Protein AF-A0A939UE77-F1 (afdb_monomer_lite)

Radius of gyration: 16.37 Å; chains: 1; bounding box: 29×23×57 Å

Secondary structure (DSSP, 8-state):
------GGGS----HHHHHHHHHHHHHHHHHHHHHHHHT--HHHHHHHH---HHHHHHHHHT-S--HHHHHHHHHHTT--GGGGTSPP-

Structure (mmCIF, N/CA/C/O backbone):
data_AF-A0A939UE77-F1
#
_entry.id   AF-A0A939UE77-F1
#
loop_
_atom_site.group_PDB
_atom_site.id
_atom_site.type_symbol
_atom_site.label_atom_id
_atom_site.label_alt_id
_atom_site.label_comp_id
_atom_site.label_asym_id
_atom_site.label_entity_id
_atom_site.label_seq_id
_atom_site.pdbx_PDB_ins_code
_atom_site.Cartn_x
_atom_site.Cartn_y
_atom_site.Cartn_z
_atom_site.occupancy
_atom_site.B_iso_or_equiv
_atom_site.auth_seq_id
_atom_site.auth_comp_id
_atom_site.auth_asym_id
_atom_site.auth_atom_id
_atom_site.pdbx_PDB_model_num
ATOM 1 N N . MET A 1 1 ? -1.150 9.548 -44.502 1.00 36.88 1 MET A N 1
ATOM 2 C CA . MET A 1 1 ? -0.766 10.128 -43.199 1.00 36.88 1 MET A CA 1
ATOM 3 C C . MET A 1 1 ? 0.330 9.254 -42.631 1.00 36.88 1 MET A C 1
ATOM 5 O O . MET A 1 1 ? 0.104 8.068 -42.437 1.00 36.88 1 MET A O 1
ATOM 9 N N . ASN A 1 2 ? 1.535 9.805 -42.518 1.00 36.72 2 ASN A N 1
ATOM 10 C CA . ASN A 1 2 ? 2.708 9.090 -42.037 1.00 36.72 2 ASN A CA 1
ATOM 11 C C . ASN A 1 2 ? 2.664 9.164 -40.505 1.00 36.72 2 ASN A C 1
ATOM 13 O O . ASN A 1 2 ? 2.875 10.239 -39.948 1.00 36.72 2 ASN A O 1
ATOM 17 N N . TYR A 1 3 ? 2.307 8.071 -39.830 1.00 45.16 3 TYR A N 1
ATOM 18 C CA . TYR A 1 3 ? 2.445 7.976 -38.376 1.00 45.16 3 TYR A CA 1
ATOM 19 C C . TYR A 1 3 ? 3.928 7.768 -38.069 1.00 45.16 3 TYR A C 1
ATOM 21 O O . TYR A 1 3 ? 4.373 6.656 -37.798 1.00 45.16 3 TYR A O 1
ATOM 29 N N . GLY A 1 4 ? 4.704 8.846 -38.188 1.00 40.53 4 GLY A N 1
ATOM 30 C CA . GLY A 1 4 ? 6.051 8.906 -37.647 1.00 40.53 4 GLY A CA 1
ATOM 31 C C . GLY A 1 4 ? 5.939 8.830 -36.134 1.00 40.53 4 GLY A C 1
ATOM 32 O O . GLY A 1 4 ? 5.769 9.849 -35.472 1.00 40.53 4 GLY A O 1
ATOM 33 N N . PHE A 1 5 ? 5.968 7.616 -35.588 1.00 45.62 5 PHE A N 1
ATOM 34 C CA . PHE A 1 5 ? 6.370 7.441 -34.204 1.00 45.62 5 PHE A CA 1
ATOM 35 C C . PHE A 1 5 ? 7.811 7.934 -34.130 1.00 45.62 5 PHE A C 1
ATOM 37 O O . PHE A 1 5 ? 8.718 7.291 -34.655 1.00 45.62 5 PHE A O 1
ATOM 44 N N . ASP A 1 6 ? 7.982 9.116 -33.550 1.00 44.03 6 ASP A N 1
ATOM 45 C CA . ASP A 1 6 ? 9.266 9.761 -33.308 1.00 44.03 6 ASP A CA 1
ATOM 46 C C . ASP A 1 6 ? 10.017 8.960 -32.226 1.00 44.03 6 ASP A C 1
ATOM 48 O O . ASP A 1 6 ? 10.021 9.285 -31.037 1.00 44.03 6 ASP A O 1
ATOM 52 N N . MET A 1 7 ? 10.560 7.810 -32.643 1.00 47.97 7 MET A N 1
ATOM 53 C CA . MET A 1 7 ? 11.359 6.888 -31.827 1.00 47.97 7 MET A CA 1
ATOM 54 C C . MET A 1 7 ? 12.610 7.575 -31.264 1.00 47.97 7 MET A C 1
ATOM 56 O O . MET A 1 7 ? 13.137 7.129 -30.246 1.00 47.97 7 MET A O 1
ATOM 60 N N . ASP A 1 8 ? 13.044 8.684 -31.868 1.00 48.38 8 ASP A N 1
ATOM 61 C CA . ASP A 1 8 ? 14.208 9.458 -31.437 1.00 48.38 8 ASP A CA 1
ATOM 62 C C . ASP A 1 8 ? 13.947 10.252 -30.143 1.00 48.38 8 ASP A C 1
ATOM 64 O O . ASP A 1 8 ? 14.889 10.621 -29.437 1.00 48.38 8 ASP A O 1
ATOM 68 N N . ASN A 1 9 ? 12.676 10.446 -29.763 1.00 45.78 9 ASN A N 1
ATOM 69 C CA . ASN A 1 9 ? 12.280 11.068 -28.495 1.00 45.78 9 ASN A CA 1
ATOM 70 C C . ASN A 1 9 ? 11.974 10.066 -27.369 1.00 45.78 9 ASN A C 1
ATOM 72 O O . ASN A 1 9 ? 11.771 10.475 -26.221 1.00 45.78 9 ASN A O 1
ATOM 76 N N . VAL A 1 10 ? 12.005 8.755 -27.642 1.00 54.41 10 VAL A N 1
ATOM 77 C CA . VAL A 1 10 ? 12.016 7.718 -26.597 1.00 54.41 10 VAL A CA 1
ATOM 78 C C . VAL A 1 10 ? 13.438 7.652 -26.039 1.00 54.41 10 VAL A C 1
ATOM 80 O O . VAL A 1 10 ? 14.199 6.719 -26.286 1.00 54.41 10 VAL A O 1
ATOM 83 N N . LYS A 1 11 ? 13.840 8.707 -25.321 1.00 53.34 11 LYS A N 1
ATOM 84 C CA . LYS A 1 11 ? 15.133 8.799 -24.638 1.00 53.34 11 LYS A CA 1
ATOM 85 C C . LYS A 1 11 ? 15.338 7.561 -23.768 1.00 53.34 11 LYS A C 1
ATOM 87 O O . LYS A 1 11 ? 14.783 7.499 -22.685 1.00 53.34 11 LYS A O 1
ATOM 92 N N . ARG A 1 12 ? 16.143 6.609 -24.251 1.00 50.97 12 ARG A N 1
ATOM 93 C CA . ARG A 1 12 ? 16.880 5.581 -23.490 1.00 50.97 12 ARG A CA 1
ATOM 94 C C . ARG A 1 12 ? 16.162 4.999 -22.261 1.00 50.97 12 ARG A C 1
ATOM 96 O O . ARG A 1 12 ? 16.823 4.754 -21.261 1.00 50.97 12 ARG A O 1
ATOM 103 N N . ASN A 1 13 ? 14.859 4.738 -22.337 1.00 53.62 13 ASN A N 1
ATOM 104 C CA . ASN A 1 13 ? 14.193 3.974 -21.290 1.00 53.62 13 ASN A CA 1
ATOM 105 C C . ASN A 1 13 ? 14.728 2.545 -21.381 1.00 53.62 13 ASN A C 1
ATOM 107 O O . ASN A 1 13 ? 14.485 1.825 -22.352 1.00 53.62 13 ASN A O 1
ATOM 111 N N . THR A 1 14 ? 15.531 2.162 -20.405 1.00 67.38 14 THR A N 1
ATOM 112 C CA . THR A 1 14 ? 16.030 0.807 -20.250 1.00 67.38 14 THR A CA 1
ATOM 113 C C . THR A 1 14 ? 14.863 -0.137 -19.977 1.00 67.38 14 THR A C 1
ATOM 115 O O . THR A 1 14 ? 13.815 0.242 -19.449 1.00 67.38 14 THR A O 1
ATOM 118 N N . TYR A 1 15 ? 15.042 -1.409 -20.325 1.00 62.06 15 TYR A N 1
ATOM 119 C CA . TYR A 1 15 ? 14.060 -2.444 -20.003 1.00 62.06 15 TYR A CA 1
ATOM 120 C C . TYR A 1 15 ? 13.750 -2.490 -18.492 1.00 62.06 15 TYR A C 1
ATOM 122 O O . TYR A 1 15 ? 12.601 -2.693 -18.107 1.00 62.06 15 TYR A O 1
ATOM 130 N N . SER A 1 16 ? 14.749 -2.218 -17.646 1.00 67.38 16 SER A N 1
ATOM 131 C CA . SER A 1 16 ? 14.595 -2.100 -16.193 1.00 67.38 16 SER A CA 1
ATOM 132 C C . SER A 1 16 ? 13.658 -0.956 -15.789 1.00 67.38 16 SER A C 1
ATOM 134 O O . SER A 1 16 ? 12.745 -1.188 -15.006 1.00 67.38 16 SER A O 1
ATOM 136 N N . GLU A 1 17 ? 13.799 0.236 -16.377 1.00 66.56 17 GLU A N 1
ATOM 137 C CA . GLU A 1 17 ? 12.918 1.386 -16.097 1.00 66.56 17 GLU A CA 1
ATOM 138 C C . GLU A 1 17 ? 11.466 1.121 -16.530 1.00 66.56 17 GLU A C 1
ATOM 140 O O . GLU A 1 17 ? 10.521 1.493 -15.834 1.00 66.56 17 GLU A O 1
ATOM 145 N N . PHE A 1 18 ? 11.261 0.415 -17.647 1.00 70.75 18 PHE A N 1
ATOM 146 C CA . PHE A 1 18 ? 9.920 -0.002 -18.068 1.00 70.75 18 PHE A CA 1
ATOM 147 C C . PHE A 1 18 ? 9.294 -1.023 -17.104 1.00 70.75 18 PHE A C 1
ATOM 149 O O . PHE A 1 18 ? 8.102 -0.936 -16.792 1.00 70.75 18 PHE A O 1
ATOM 156 N N . LEU A 1 19 ? 10.080 -1.991 -16.620 1.00 72.88 19 LEU A N 1
ATOM 157 C CA . LEU A 1 19 ? 9.619 -2.954 -15.619 1.00 72.88 19 LEU A CA 1
ATOM 158 C C . LEU A 1 19 ? 9.289 -2.273 -14.290 1.00 72.88 19 LEU A C 1
ATOM 160 O O . LEU A 1 19 ? 8.258 -2.589 -13.704 1.00 72.88 19 LEU A O 1
ATOM 164 N N . GLU A 1 20 ? 10.112 -1.325 -13.843 1.00 74.44 20 GLU A N 1
ATOM 165 C CA . GLU A 1 20 ? 9.859 -0.526 -12.642 1.00 74.44 20 GLU A CA 1
ATOM 166 C C . GLU A 1 20 ? 8.562 0.277 -12.765 1.00 74.44 20 GLU A C 1
ATOM 168 O O . GLU A 1 20 ? 7.746 0.245 -11.846 1.00 74.44 20 GLU A O 1
ATOM 173 N N . PHE A 1 21 ? 8.308 0.905 -13.919 1.00 74.94 21 PHE A N 1
ATOM 174 C CA . PHE A 1 21 ? 7.051 1.610 -14.187 1.00 74.94 21 PHE A CA 1
ATOM 175 C C . PHE A 1 21 ? 5.835 0.675 -14.101 1.00 74.94 21 PHE A C 1
ATOM 177 O O . PHE A 1 21 ? 4.872 0.947 -13.382 1.00 74.94 21 PHE A O 1
ATOM 184 N N . ARG A 1 22 ? 5.885 -0.470 -14.792 1.00 79.81 22 ARG A N 1
ATOM 185 C CA . ARG A 1 22 ? 4.787 -1.452 -14.798 1.00 79.81 22 ARG A CA 1
ATOM 186 C C . ARG A 1 22 ? 4.558 -2.078 -13.425 1.00 79.81 22 ARG A C 1
ATOM 188 O O . ARG A 1 22 ? 3.413 -2.342 -13.061 1.00 79.81 22 ARG A O 1
ATOM 195 N N . LEU A 1 23 ? 5.626 -2.326 -12.673 1.00 83.94 23 LEU A N 1
ATOM 196 C CA . LEU A 1 23 ? 5.548 -2.830 -11.307 1.00 83.94 23 LEU A CA 1
ATOM 197 C C . LEU A 1 23 ? 4.944 -1.775 -10.377 1.00 83.94 23 LEU A C 1
ATOM 199 O O . LEU A 1 23 ? 4.112 -2.116 -9.539 1.00 83.94 23 LEU A O 1
ATOM 203 N N . ALA A 1 24 ? 5.313 -0.504 -10.553 1.00 87.75 24 ALA A N 1
ATOM 204 C CA . ALA A 1 24 ? 4.801 0.587 -9.741 1.00 87.75 24 ALA A CA 1
ATOM 205 C C . ALA A 1 24 ? 3.290 0.781 -9.903 1.00 87.75 24 ALA A C 1
ATOM 207 O O . ALA A 1 24 ? 2.596 0.945 -8.898 1.00 87.75 24 ALA A O 1
ATOM 208 N N . GLU A 1 25 ? 2.768 0.673 -11.129 1.00 89.31 25 GLU A N 1
ATOM 209 C CA . GLU A 1 25 ? 1.320 0.669 -11.382 1.00 89.31 25 GLU A CA 1
ATOM 210 C C . GLU A 1 25 ? 0.617 -0.481 -10.650 1.00 89.31 25 GLU A C 1
ATOM 212 O O . GLU A 1 25 ? -0.336 -0.245 -9.909 1.00 89.31 25 GLU A O 1
ATOM 217 N N . ILE A 1 26 ? 1.116 -1.716 -10.797 1.00 91.44 26 ILE A N 1
ATOM 218 C CA . ILE A 1 26 ? 0.514 -2.906 -10.168 1.00 91.44 26 ILE A CA 1
ATOM 219 C C . ILE A 1 26 ? 0.497 -2.768 -8.642 1.00 91.44 26 ILE A C 1
ATOM 221 O O . ILE A 1 26 ? -0.527 -3.020 -8.004 1.00 91.44 26 ILE A O 1
ATOM 225 N N . VAL A 1 27 ? 1.618 -2.350 -8.052 1.00 92.19 27 VAL A N 1
ATOM 226 C CA . VAL A 1 27 ? 1.730 -2.161 -6.603 1.00 92.19 27 VAL A CA 1
ATOM 227 C C . VAL A 1 27 ? 0.806 -1.044 -6.133 1.00 92.19 27 VAL A C 1
ATOM 229 O O . VAL A 1 27 ? 0.069 -1.241 -5.171 1.00 92.19 27 VAL A O 1
ATOM 232 N N . SER A 1 28 ? 0.788 0.099 -6.820 1.00 93.88 28 SER A N 1
ATOM 233 C CA . SER A 1 28 ? -0.092 1.234 -6.514 1.00 93.88 28 SER A CA 1
ATOM 234 C C . SER A 1 28 ? -1.571 0.842 -6.525 1.00 93.88 28 SER A C 1
ATOM 236 O O . SER A 1 28 ? -2.303 1.152 -5.580 1.00 93.88 28 SER A O 1
ATOM 238 N N . ASP A 1 29 ? -2.013 0.121 -7.558 1.00 94.75 29 ASP A N 1
ATOM 239 C CA . ASP A 1 29 ? -3.389 -0.370 -7.679 1.00 94.75 29 ASP A CA 1
ATOM 240 C C . ASP A 1 29 ? -3.748 -1.310 -6.524 1.00 94.75 29 ASP A C 1
ATOM 242 O O . ASP A 1 29 ? -4.787 -1.144 -5.879 1.00 94.75 29 ASP A O 1
ATOM 246 N N . ASN A 1 30 ? -2.868 -2.262 -6.208 1.00 95.25 30 ASN A N 1
ATOM 247 C CA . ASN A 1 30 ? -3.084 -3.198 -5.110 1.00 95.25 30 ASN A CA 1
ATOM 248 C C . ASN A 1 30 ? -3.089 -2.505 -3.742 1.00 95.25 30 ASN A C 1
ATOM 250 O O . ASN A 1 30 ? -3.969 -2.788 -2.930 1.00 95.25 30 ASN A O 1
ATOM 254 N N . VAL A 1 31 ? -2.171 -1.564 -3.490 1.00 94.75 31 VAL A N 1
ATOM 255 C CA . VAL A 1 31 ? -2.157 -0.749 -2.264 1.00 94.75 31 VAL A CA 1
ATOM 256 C C . VAL A 1 31 ? -3.477 0.005 -2.121 1.00 94.75 31 VAL A C 1
ATOM 258 O O . VAL A 1 31 ? -4.112 -0.066 -1.068 1.00 94.75 31 VAL A O 1
ATOM 261 N N . ARG A 1 32 ? -3.926 0.702 -3.173 1.00 95.06 32 ARG A N 1
ATOM 262 C CA . ARG A 1 32 ? -5.195 1.445 -3.157 1.00 95.06 32 ARG A CA 1
ATOM 263 C C . ARG A 1 32 ? -6.379 0.526 -2.883 1.00 95.06 32 ARG A C 1
ATOM 265 O O . ARG A 1 32 ? -7.197 0.849 -2.024 1.00 95.06 32 ARG A O 1
ATOM 272 N N . ARG A 1 33 ? -6.441 -0.618 -3.565 1.00 95.31 33 ARG A N 1
ATOM 273 C CA . ARG A 1 33 ? -7.500 -1.613 -3.386 1.00 95.31 33 ARG A CA 1
ATOM 274 C C . ARG A 1 33 ? -7.537 -2.156 -1.962 1.00 95.31 33 ARG A C 1
ATOM 276 O O . ARG A 1 33 ? -8.591 -2.119 -1.343 1.00 95.31 33 ARG A O 1
ATOM 283 N N . TYR A 1 34 ? -6.416 -2.624 -1.419 1.00 95.56 34 TYR A N 1
ATOM 284 C CA . TYR A 1 34 ? -6.413 -3.251 -0.095 1.00 95.56 34 TYR A CA 1
ATOM 285 C C . TYR A 1 34 ? -6.678 -2.257 1.038 1.00 95.56 34 TYR A C 1
ATOM 287 O O . TYR A 1 34 ? -7.354 -2.613 1.999 1.00 95.56 34 TYR A O 1
ATOM 295 N N . ILE A 1 35 ? -6.210 -1.011 0.916 1.00 94.56 35 ILE A N 1
ATOM 296 C CA . ILE A 1 35 ? -6.561 0.059 1.864 1.00 94.56 35 ILE A CA 1
ATOM 297 C C . ILE A 1 35 ? -8.061 0.372 1.794 1.00 94.56 35 ILE A C 1
ATOM 299 O O . ILE A 1 35 ? -8.699 0.583 2.821 1.00 94.56 35 ILE A O 1
ATOM 303 N N . PHE A 1 36 ? -8.634 0.396 0.589 1.00 94.88 36 PHE A N 1
ATOM 304 C CA . PHE A 1 36 ? -10.067 0.609 0.411 1.00 94.88 36 PHE A CA 1
ATOM 305 C C . PHE A 1 36 ? -10.894 -0.542 1.007 1.00 94.88 36 PHE A C 1
ATOM 307 O O . PHE A 1 36 ? -11.817 -0.290 1.775 1.00 94.88 36 PHE A O 1
ATOM 314 N N . GLU A 1 37 ? -10.528 -1.796 0.719 1.00 94.94 37 GLU A N 1
ATOM 315 C CA . GLU A 1 37 ? -11.180 -2.999 1.259 1.00 94.94 37 GLU A CA 1
ATOM 316 C C . GLU A 1 37 ? -11.132 -3.069 2.789 1.00 94.94 37 GLU A C 1
ATOM 318 O O . GLU A 1 37 ? -12.065 -3.576 3.408 1.00 94.94 37 GLU A O 1
ATOM 323 N N . SER A 1 38 ? -10.057 -2.579 3.411 1.00 94.44 38 SER A N 1
ATOM 324 C CA . SER A 1 38 ? -9.919 -2.620 4.868 1.00 94.44 38 SER A CA 1
ATOM 325 C C . SER A 1 38 ? -10.753 -1.563 5.589 1.00 94.44 38 SER A C 1
ATOM 327 O O . SER A 1 38 ? -10.912 -1.654 6.804 1.00 94.44 38 SER A O 1
ATOM 329 N N . GLY A 1 39 ? -11.225 -0.534 4.877 1.00 94.06 39 GLY A N 1
ATOM 330 C CA . GLY A 1 39 ? -11.957 0.594 5.455 1.00 94.06 39 GLY A CA 1
ATOM 331 C C . GLY A 1 39 ? -11.121 1.497 6.369 1.00 94.06 39 GLY A C 1
ATOM 332 O O . GLY A 1 39 ? -11.690 2.333 7.066 1.00 94.06 39 GLY A O 1
ATOM 333 N N . TYR A 1 40 ? -9.791 1.353 6.380 1.00 95.06 40 TYR A N 1
ATOM 334 C CA . TYR A 1 40 ? -8.927 2.157 7.246 1.00 95.06 40 TYR A CA 1
ATOM 335 C C . TYR A 1 40 ? -8.606 3.512 6.619 1.00 95.06 40 TYR A C 1
ATOM 337 O O . TYR A 1 40 ? -8.287 3.634 5.433 1.00 95.06 40 TYR A O 1
ATOM 345 N N . THR A 1 41 ? -8.601 4.542 7.453 1.00 93.69 41 THR A N 1
ATOM 346 C CA . THR A 1 41 ? -8.060 5.855 7.114 1.00 93.69 41 THR A CA 1
ATOM 347 C C . THR A 1 41 ? -6.531 5.821 7.060 1.00 93.69 41 THR A C 1
ATOM 349 O O . THR A 1 41 ? -5.866 4.952 7.633 1.00 93.69 41 THR A O 1
ATOM 352 N N . ALA A 1 42 ? -5.934 6.813 6.395 1.00 91.62 42 ALA A N 1
ATOM 353 C CA . ALA A 1 42 ? -4.478 6.933 6.346 1.00 91.62 42 ALA A CA 1
ATOM 354 C C . ALA A 1 42 ? -3.863 7.144 7.744 1.00 91.62 42 ALA A C 1
ATOM 356 O O . ALA A 1 42 ? -2.771 6.647 8.011 1.00 91.62 42 ALA A O 1
ATOM 357 N N . GLN A 1 43 ? -4.565 7.841 8.642 1.00 94.81 43 GLN A N 1
ATOM 358 C CA . GLN A 1 43 ? -4.157 8.035 10.033 1.00 94.81 43 GLN A CA 1
ATOM 359 C C . GLN A 1 43 ? -4.138 6.715 10.809 1.00 94.81 43 GLN A C 1
ATOM 361 O O . GLN A 1 43 ? -3.147 6.418 11.468 1.00 94.81 43 GLN A O 1
ATOM 366 N N . GLU A 1 44 ? -5.176 5.886 10.690 1.00 96.19 44 GLU A N 1
ATOM 367 C CA . GLU A 1 44 ? -5.219 4.583 11.369 1.00 96.19 44 GLU A CA 1
ATOM 368 C C . GLU A 1 44 ? -4.122 3.644 10.867 1.00 96.19 44 GLU A C 1
ATOM 370 O O . GLU A 1 44 ? -3.453 2.975 11.658 1.00 96.19 44 GLU A O 1
ATOM 375 N N . LEU A 1 45 ? -3.884 3.631 9.553 1.00 95.12 45 LEU A N 1
ATOM 376 C CA . LEU A 1 45 ? -2.768 2.892 8.969 1.00 95.12 45 LEU A CA 1
ATOM 377 C C . LEU A 1 45 ? -1.423 3.428 9.444 1.00 95.12 45 LEU A C 1
ATOM 379 O O . LEU A 1 45 ? -0.521 2.637 9.704 1.00 95.12 45 LEU A O 1
ATOM 383 N N . SER A 1 46 ? -1.284 4.744 9.600 1.00 96.25 46 SER A N 1
ATOM 384 C CA . SER A 1 46 ? -0.064 5.357 10.126 1.00 96.25 46 SER A CA 1
ATOM 385 C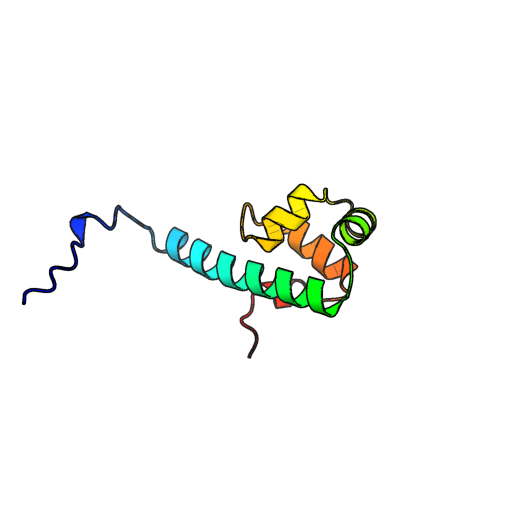 C . SER A 1 46 ? 0.248 4.836 11.527 1.00 96.25 46 SER A C 1
ATOM 387 O O . SER A 1 46 ? 1.370 4.406 11.787 1.00 96.25 46 SER A O 1
ATOM 389 N N . THR A 1 47 ? -0.764 4.759 12.393 1.00 95.12 47 THR A N 1
ATOM 390 C CA . THR A 1 47 ? -0.628 4.197 13.741 1.00 95.12 47 THR A CA 1
ATOM 391 C C . THR A 1 47 ? -0.302 2.702 13.719 1.00 95.12 47 THR A C 1
ATOM 393 O O . THR A 1 47 ? 0.575 2.268 14.458 1.00 95.12 47 THR A O 1
ATOM 396 N N . LYS A 1 48 ? -0.962 1.909 12.863 1.00 95.12 48 LYS A N 1
ATOM 397 C CA . LYS A 1 48 ? -0.754 0.449 12.781 1.00 95.12 48 LYS A CA 1
ATOM 398 C C . LYS A 1 48 ? 0.608 0.055 12.209 1.00 95.12 48 LYS A C 1
ATOM 400 O O . LYS A 1 48 ? 1.191 -0.927 12.645 1.00 95.12 48 LYS A O 1
ATOM 405 N N . THR A 1 49 ? 1.093 0.797 11.218 1.00 93.31 49 THR A N 1
ATOM 406 C CA . THR A 1 49 ? 2.306 0.454 10.452 1.00 93.31 49 THR A CA 1
ATOM 407 C C . THR A 1 49 ? 3.559 1.181 10.936 1.00 93.31 49 THR A C 1
ATOM 409 O O . THR A 1 49 ? 4.659 0.874 10.479 1.00 93.31 49 THR A O 1
ATOM 412 N N . ASN A 1 50 ? 3.401 2.188 11.803 1.00 93.69 50 ASN A N 1
ATOM 413 C CA . ASN A 1 50 ? 4.438 3.162 12.151 1.00 93.69 50 ASN A CA 1
ATOM 414 C C . ASN A 1 50 ? 5.015 3.918 10.927 1.00 93.69 50 ASN A C 1
ATOM 416 O O . ASN A 1 50 ? 6.106 4.489 10.983 1.00 93.69 50 ASN A O 1
ATOM 420 N N . LEU A 1 51 ? 4.302 3.921 9.794 1.00 93.94 51 LEU A N 1
ATOM 421 C CA . LEU A 1 51 ? 4.623 4.740 8.627 1.00 93.94 51 LEU A CA 1
ATOM 422 C C . LEU A 1 51 ? 3.967 6.108 8.774 1.00 93.94 51 LEU A C 1
ATOM 424 O O . LEU A 1 51 ? 2.856 6.223 9.277 1.00 93.94 51 LEU A O 1
ATOM 428 N N . SER A 1 52 ? 4.605 7.160 8.270 1.00 95.94 52 SER A N 1
ATOM 429 C CA . SER A 1 52 ? 3.961 8.472 8.215 1.00 95.94 52 SER A CA 1
ATOM 430 C C . SER A 1 52 ? 2.830 8.491 7.174 1.00 95.94 52 SER A C 1
ATOM 432 O O . SER A 1 52 ? 2.936 7.855 6.123 1.00 95.94 52 SER A O 1
ATOM 434 N N . VAL A 1 53 ? 1.770 9.270 7.415 1.00 95.44 53 VAL A N 1
ATOM 435 C CA . VAL A 1 53 ? 0.683 9.491 6.435 1.00 95.44 53 VAL A CA 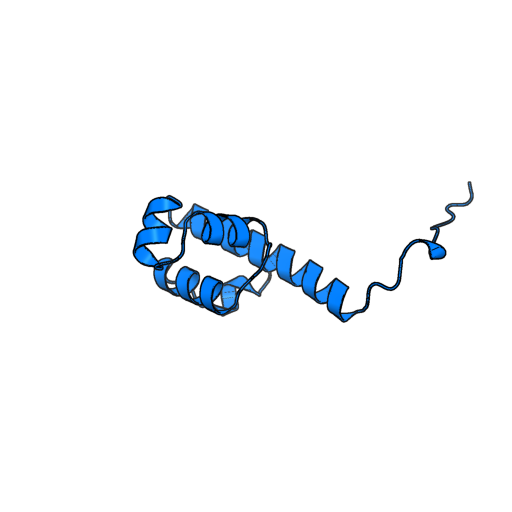1
ATOM 436 C C . VAL A 1 53 ? 1.211 9.889 5.040 1.00 95.44 53 VAL A C 1
ATOM 438 O O . VAL A 1 53 ? 0.759 9.303 4.054 1.00 95.44 53 VAL A O 1
ATOM 441 N N . PRO A 1 54 ? 2.215 10.786 4.903 1.00 96.06 54 PRO A N 1
ATOM 442 C CA . PRO A 1 54 ? 2.834 11.066 3.6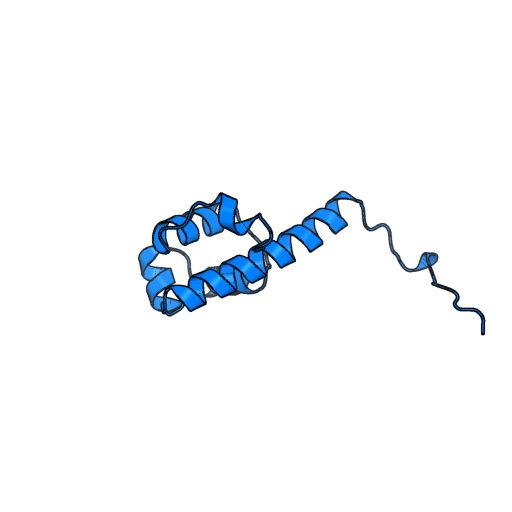05 1.00 96.06 54 PRO A CA 1
ATOM 443 C C . PRO A 1 54 ? 3.456 9.837 2.936 1.00 96.06 54 PRO A C 1
ATOM 445 O O . PRO A 1 54 ? 3.395 9.693 1.720 1.00 96.06 54 PRO A O 1
ATOM 448 N N . THR A 1 55 ? 4.046 8.927 3.712 1.00 94.00 55 THR A N 1
ATOM 449 C CA . THR A 1 55 ? 4.615 7.683 3.176 1.00 94.00 55 THR A CA 1
ATOM 450 C C . THR A 1 55 ? 3.524 6.761 2.652 1.00 94.00 55 THR A C 1
ATOM 452 O O . THR A 1 55 ? 3.652 6.257 1.543 1.00 94.00 55 THR A O 1
ATOM 455 N N . ILE A 1 56 ? 2.419 6.612 3.382 1.00 93.94 56 ILE A N 1
ATOM 456 C CA . ILE A 1 56 ? 1.260 5.834 2.924 1.00 93.94 56 ILE A CA 1
ATOM 457 C C . ILE A 1 56 ? 0.685 6.427 1.630 1.00 93.94 56 ILE A C 1
ATOM 459 O O . ILE A 1 56 ? 0.386 5.690 0.693 1.00 93.94 56 ILE A O 1
ATOM 463 N N . ASN A 1 57 ? 0.586 7.755 1.533 1.00 93.50 57 ASN A N 1
ATOM 464 C CA . ASN A 1 57 ? 0.100 8.418 0.322 1.00 93.50 57 ASN A CA 1
ATOM 465 C C . ASN A 1 57 ? 1.037 8.233 -0.880 1.00 93.50 57 ASN A C 1
ATOM 467 O O . ASN A 1 57 ? 0.547 7.979 -1.976 1.00 93.50 57 ASN A O 1
ATOM 471 N N . ARG A 1 58 ? 2.361 8.273 -0.681 1.00 92.94 58 ARG A N 1
ATOM 472 C CA . ARG A 1 58 ? 3.336 7.949 -1.739 1.00 92.94 58 ARG A CA 1
ATOM 473 C C . ARG A 1 58 ? 3.196 6.506 -2.221 1.00 92.94 58 ARG A C 1
ATOM 475 O O . ARG A 1 58 ? 3.114 6.271 -3.422 1.00 92.94 58 ARG A O 1
ATOM 482 N N . LEU A 1 59 ? 3.034 5.553 -1.298 1.00 91.56 59 LEU A N 1
ATOM 483 C CA . LEU A 1 59 ? 2.778 4.150 -1.647 1.00 91.56 59 LEU A CA 1
ATOM 484 C C . LEU A 1 59 ? 1.480 3.986 -2.459 1.00 91.56 59 LEU A C 1
ATOM 486 O O . LEU A 1 59 ? 1.472 3.255 -3.445 1.00 91.56 59 LEU A O 1
ATOM 490 N N . LYS A 1 60 ? 0.407 4.711 -2.110 1.00 91.88 60 LYS A N 1
ATOM 491 C CA . LYS A 1 60 ? -0.845 4.748 -2.895 1.00 91.88 60 LYS A CA 1
ATOM 492 C C . LYS A 1 60 ? -0.677 5.364 -4.284 1.00 91.88 60 LYS A C 1
ATOM 494 O O . LYS A 1 60 ? -1.462 5.042 -5.170 1.00 91.88 60 LYS A O 1
ATOM 499 N N . ALA A 1 61 ? 0.274 6.278 -4.451 1.00 90.06 61 ALA A N 1
ATOM 500 C CA . ALA A 1 61 ? 0.578 6.914 -5.727 1.00 90.06 61 ALA A CA 1
ATOM 501 C C . ALA A 1 61 ? 1.511 6.060 -6.605 1.00 90.06 61 ALA A C 1
ATOM 503 O O . ALA A 1 61 ? 1.633 6.329 -7.793 1.00 90.06 61 ALA A O 1
ATOM 504 N N . GLY A 1 62 ? 2.130 5.006 -6.059 1.00 87.56 62 GLY A N 1
ATOM 505 C CA . GLY A 1 62 ? 3.187 4.264 -6.758 1.00 87.56 62 GLY A CA 1
ATOM 506 C C . GLY A 1 62 ? 4.543 4.970 -6.722 1.00 87.56 62 GLY A C 1
ATOM 507 O O . GLY A 1 62 ? 5.456 4.597 -7.450 1.00 87.56 62 GLY A O 1
ATOM 508 N N . GLU A 1 63 ? 4.693 5.984 -5.872 1.00 87.31 63 GLU A N 1
ATOM 509 C CA . GLU A 1 63 ? 5.904 6.788 -5.754 1.00 87.31 63 GLU A CA 1
ATOM 510 C C . GLU A 1 63 ? 6.789 6.265 -4.622 1.00 87.31 63 GLU A C 1
ATOM 512 O O . GLU A 1 63 ? 6.308 5.973 -3.525 1.00 87.31 63 GLU A O 1
ATOM 517 N N . HIS A 1 64 ? 8.104 6.196 -4.858 1.00 83.88 64 HIS A N 1
ATOM 518 C CA . HIS A 1 64 ? 9.090 5.781 -3.851 1.00 83.88 64 HIS A CA 1
ATOM 519 C C . HIS A 1 64 ? 8.705 4.480 -3.129 1.00 83.88 64 HIS A C 1
ATOM 521 O O . HIS A 1 64 ? 8.760 4.385 -1.896 1.00 83.88 64 HIS A O 1
ATOM 527 N N . LEU A 1 65 ? 8.289 3.479 -3.909 1.00 84.38 65 LEU A N 1
ATOM 528 C CA . LEU A 1 65 ? 7.901 2.175 -3.391 1.00 84.38 65 LEU A CA 1
ATOM 529 C C . LEU A 1 65 ? 9.052 1.565 -2.594 1.00 84.38 65 LEU A C 1
ATOM 531 O O . LEU A 1 65 ? 10.127 1.289 -3.120 1.00 84.38 65 LEU A O 1
ATOM 535 N N . SER A 1 66 ? 8.813 1.352 -1.303 1.00 88.31 66 SER A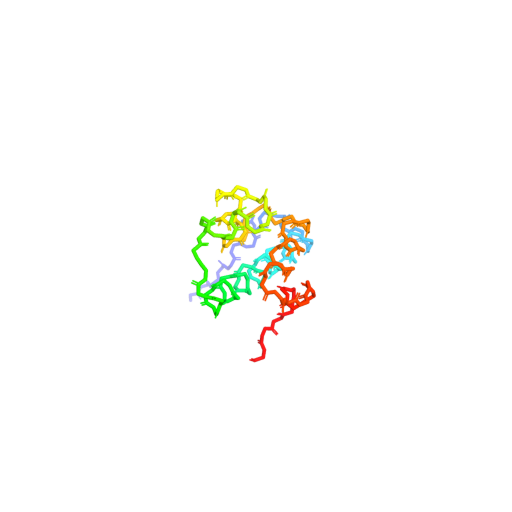 N 1
ATOM 536 C CA . SER A 1 66 ? 9.767 0.688 -0.423 1.00 88.31 66 SER A CA 1
ATOM 537 C C . SER A 1 66 ? 9.217 -0.671 -0.032 1.00 88.31 66 SER A C 1
ATOM 539 O O . SER A 1 66 ? 8.092 -0.775 0.458 1.00 88.31 66 SER A O 1
ATOM 541 N N . PHE A 1 67 ? 10.027 -1.716 -0.205 1.00 88.56 67 PHE A N 1
ATOM 542 C CA . PHE A 1 67 ? 9.637 -3.072 0.179 1.00 88.56 67 PHE A CA 1
ATOM 543 C C . PHE A 1 67 ? 9.233 -3.138 1.658 1.00 88.56 67 PHE A C 1
ATOM 545 O O . PHE A 1 67 ? 8.193 -3.688 1.998 1.00 88.56 67 PHE A O 1
ATOM 552 N N . ARG A 1 68 ? 9.983 -2.450 2.531 1.00 92.31 68 ARG A N 1
ATOM 553 C CA . ARG A 1 68 ? 9.644 -2.304 3.954 1.00 92.31 68 ARG A CA 1
ATOM 554 C C . ARG A 1 68 ? 8.259 -1.684 4.174 1.00 92.31 68 ARG A C 1
ATOM 556 O O . ARG A 1 68 ? 7.519 -2.164 5.026 1.00 92.31 68 ARG A O 1
ATOM 563 N N . GLY A 1 69 ? 7.913 -0.629 3.434 1.00 93.12 69 GLY A N 1
ATOM 564 C CA . GLY A 1 69 ? 6.605 0.020 3.541 1.00 93.12 69 GLY A CA 1
ATOM 565 C C . GLY A 1 69 ? 5.464 -0.880 3.069 1.00 93.12 69 GLY A C 1
ATOM 566 O O . GLY A 1 69 ? 4.411 -0.913 3.700 1.00 93.12 69 GLY A O 1
ATOM 567 N N . ILE A 1 70 ? 5.696 -1.658 2.008 1.00 93.88 70 ILE A N 1
ATOM 568 C CA . ILE A 1 70 ? 4.731 -2.639 1.497 1.00 93.88 70 ILE A CA 1
ATOM 569 C C . ILE A 1 70 ? 4.526 -3.770 2.508 1.00 93.88 70 ILE A C 1
ATOM 571 O O . ILE A 1 70 ? 3.384 -4.094 2.808 1.00 93.88 70 ILE A O 1
ATOM 575 N N . CYS A 1 71 ? 5.592 -4.321 3.095 1.00 94.25 71 CYS A N 1
ATOM 576 C CA . CYS A 1 71 ? 5.475 -5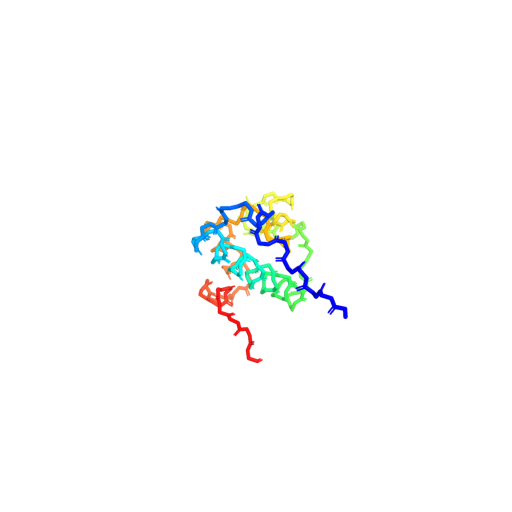.360 4.123 1.00 94.25 71 CYS A CA 1
ATOM 577 C C . CYS A 1 71 ? 4.725 -4.867 5.366 1.00 94.25 71 CYS A C 1
ATOM 579 O O . CYS A 1 71 ? 3.850 -5.570 5.861 1.00 94.25 71 CYS A O 1
ATOM 581 N N . ALA A 1 72 ? 5.008 -3.647 5.833 1.00 94.94 72 ALA A N 1
ATOM 582 C CA . ALA A 1 72 ? 4.295 -3.068 6.971 1.00 94.94 72 ALA A CA 1
ATOM 583 C C . ALA A 1 72 ? 2.795 -2.887 6.674 1.00 94.94 72 ALA A C 1
ATOM 585 O O . ALA A 1 72 ? 1.953 -3.203 7.512 1.00 94.94 72 ALA A O 1
ATOM 586 N N . LEU A 1 73 ? 2.442 -2.421 5.467 1.00 95.00 73 LEU A N 1
ATOM 587 C CA . LEU A 1 73 ? 1.045 -2.361 5.026 1.00 95.00 73 LEU A CA 1
ATOM 588 C C . LEU A 1 73 ? 0.417 -3.752 4.928 1.00 95.00 73 LEU A C 1
ATOM 590 O O . LEU A 1 73 ? -0.714 -3.928 5.366 1.00 95.00 73 LEU A O 1
ATOM 594 N N . ALA A 1 74 ? 1.127 -4.732 4.372 1.00 95.25 74 ALA A N 1
ATOM 595 C CA . ALA A 1 74 ? 0.642 -6.100 4.242 1.00 95.25 74 ALA A CA 1
ATOM 596 C C . ALA A 1 74 ? 0.282 -6.693 5.613 1.00 95.25 74 ALA A C 1
ATOM 598 O O . ALA A 1 74 ? -0.821 -7.206 5.782 1.00 95.25 74 ALA A O 1
ATOM 599 N 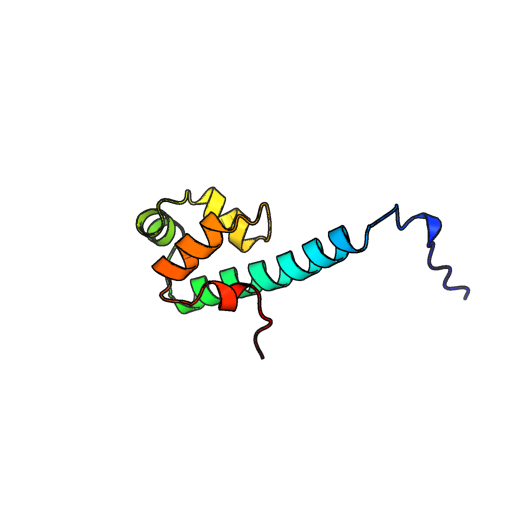N . GLU A 1 75 ? 1.151 -6.519 6.609 1.00 95.38 75 GLU A N 1
ATOM 600 C CA . GLU A 1 75 ? 0.904 -6.937 7.991 1.00 95.38 75 GLU A CA 1
ATOM 601 C C . GLU A 1 75 ? -0.315 -6.222 8.596 1.00 95.38 75 GLU A C 1
ATOM 603 O O . GLU A 1 75 ? -1.239 -6.873 9.085 1.00 95.38 75 GLU A O 1
ATOM 608 N N . ALA A 1 76 ? -0.387 -4.890 8.487 1.00 95.56 76 ALA A N 1
ATOM 609 C CA . ALA A 1 76 ? -1.503 -4.113 9.033 1.00 95.56 76 ALA A CA 1
ATOM 610 C C . ALA A 1 76 ? -2.858 -4.415 8.368 1.00 95.56 76 ALA A C 1
ATOM 612 O O . ALA A 1 76 ? -3.904 -4.242 8.999 1.00 95.56 76 ALA A O 1
ATOM 613 N N . LEU A 1 77 ? -2.842 -4.844 7.104 1.00 95.19 77 LEU A N 1
ATOM 614 C CA . LEU A 1 77 ? -4.020 -5.200 6.311 1.00 95.19 77 LEU A CA 1
ATOM 615 C C . LEU A 1 77 ? -4.317 -6.710 6.325 1.00 95.19 77 LEU A C 1
ATOM 617 O O . LEU A 1 77 ? -5.272 -7.139 5.677 1.00 95.19 77 LEU A O 1
ATOM 621 N N . ASN A 1 78 ? -3.520 -7.511 7.042 1.00 95.38 78 ASN A N 1
ATOM 622 C CA . ASN A 1 78 ? -3.597 -8.974 7.064 1.00 95.38 78 ASN A CA 1
ATOM 623 C C . ASN A 1 78 ? -3.584 -9.600 5.649 1.00 95.38 78 ASN A C 1
ATOM 625 O O . ASN A 1 78 ? -4.422 -10.433 5.295 1.00 95.38 78 ASN A O 1
ATOM 629 N N . LYS A 1 79 ? -2.646 -9.152 4.808 1.00 94.69 79 LYS A N 1
ATOM 630 C CA . LYS A 1 79 ? -2.407 -9.639 3.441 1.00 94.69 79 LYS A CA 1
ATOM 631 C C . LYS A 1 79 ? -0.988 -10.204 3.330 1.00 94.69 79 LYS A C 1
ATOM 633 O O . LYS A 1 79 ? -0.092 -9.820 4.073 1.00 94.69 79 LYS A O 1
ATOM 638 N N . GLN A 1 80 ? -0.768 -11.076 2.350 1.00 93.88 80 GLN A N 1
ATOM 639 C CA . GLN A 1 80 ? 0.577 -11.542 1.993 1.00 93.88 80 GLN A CA 1
ATOM 640 C C . GLN A 1 80 ? 1.311 -10.455 1.180 1.00 93.88 80 GLN A C 1
ATOM 642 O O . GLN A 1 80 ? 0.696 -9.918 0.250 1.00 93.88 80 GLN A O 1
ATOM 647 N N . PRO A 1 81 ? 2.581 -10.105 1.466 1.00 91.94 81 PRO A N 1
ATOM 648 C CA . PRO A 1 81 ? 3.314 -9.071 0.725 1.00 91.94 81 PRO A CA 1
ATOM 649 C C . PRO A 1 81 ? 3.346 -9.298 -0.793 1.00 91.94 81 PRO A C 1
ATOM 651 O O . PRO A 1 81 ? 3.197 -8.359 -1.571 1.00 91.94 81 PRO A O 1
ATOM 654 N N . GLU A 1 82 ? 3.451 -10.549 -1.232 1.00 92.19 82 GLU A N 1
ATOM 655 C CA . GLU A 1 82 ? 3.481 -10.960 -2.639 1.00 92.19 82 GLU A CA 1
ATOM 656 C C . GLU A 1 82 ? 2.204 -10.552 -3.380 1.00 92.19 82 GLU A C 1
ATOM 658 O O . GLU A 1 82 ? 2.241 -10.224 -4.566 1.00 92.19 82 GLU A O 1
ATOM 663 N N . SER A 1 83 ? 1.072 -10.494 -2.672 1.00 92.75 83 SER A N 1
ATOM 664 C CA . SER A 1 83 ? -0.221 -10.107 -3.242 1.00 92.75 83 SER A CA 1
ATOM 665 C C . SER A 1 83 ? -0.274 -8.650 -3.715 1.00 92.75 83 SER A C 1
ATOM 667 O O . SER A 1 83 ? -1.211 -8.281 -4.422 1.00 92.75 83 SER A O 1
ATOM 669 N N . PHE A 1 84 ? 0.713 -7.824 -3.351 1.00 92.56 84 PHE A N 1
ATOM 670 C CA . PHE A 1 84 ? 0.852 -6.453 -3.841 1.00 92.56 84 PHE A CA 1
ATOM 671 C C . PHE A 1 84 ? 1.572 -6.383 -5.190 1.00 92.56 84 PHE A C 1
ATOM 673 O O . PHE A 1 84 ? 1.374 -5.426 -5.930 1.00 92.56 84 PHE A O 1
ATOM 680 N N . PHE A 1 85 ? 2.363 -7.396 -5.546 1.00 90.44 85 PHE A N 1
ATOM 681 C CA . PHE A 1 85 ? 3.190 -7.403 -6.759 1.00 90.44 85 PHE A CA 1
ATOM 682 C C . PHE A 1 85 ? 2.563 -8.190 -7.914 1.00 90.44 85 PHE A C 1
ATOM 684 O O . PHE A 1 85 ? 3.065 -8.157 -9.036 1.00 90.44 85 PHE A O 1
ATOM 691 N N . VAL A 1 86 ? 1.463 -8.897 -7.658 1.00 88.81 86 VAL A N 1
ATOM 692 C CA . VAL A 1 86 ? 0.761 -9.702 -8.660 1.00 88.81 86 VAL A CA 1
ATOM 693 C C . VAL A 1 86 ? -0.490 -8.970 -9.124 1.00 88.81 86 VAL A C 1
ATOM 695 O O . VAL A 1 86 ? -1.226 -8.384 -8.329 1.00 88.81 86 VAL A O 1
ATOM 698 N N . ARG A 1 87 ? -0.752 -9.014 -10.433 1.00 82.56 87 ARG A N 1
ATOM 699 C CA . ARG A 1 87 ? -1.978 -8.457 -11.005 1.00 82.56 87 ARG A CA 1
ATOM 700 C C . ARG A 1 87 ? -3.186 -9.216 -10.459 1.00 82.56 87 ARG A C 1
ATOM 702 O O . ARG A 1 87 ? -3.233 -10.443 -10.550 1.00 82.56 87 ARG A O 1
ATOM 709 N N . ALA A 1 88 ? -4.151 -8.488 -9.905 1.00 70.00 88 ALA A N 1
ATOM 710 C CA . ALA A 1 88 ? -5.452 -9.055 -9.583 1.00 70.00 88 ALA A CA 1
ATOM 711 C C . ALA A 1 88 ? -6.071 -9.654 -10.856 1.00 70.00 88 ALA A C 1
ATOM 713 O O . ALA A 1 88 ? -5.998 -9.028 -11.916 1.00 70.00 88 ALA A O 1
ATOM 714 N N . LYS A 1 89 ? -6.600 -10.876 -10.752 1.00 59.34 89 LYS A N 1
ATOM 715 C CA . LYS A 1 89 ? -7.350 -11.517 -11.837 1.00 59.34 89 LYS A CA 1
ATOM 716 C C . LYS A 1 89 ? -8.710 -10.861 -12.016 1.00 59.34 89 LYS A C 1
ATOM 718 O O . LYS A 1 89 ? -9.286 -10.459 -10.981 1.00 59.34 89 LYS A O 1
#

Foldseek 3Di:
DDPPPVVVPVPPCDPVNVVLVVQLVLLLVQLLVLCVVQVDDLVRLCVQLVNDSVVSVCSNVSHPDDLSSLVSSCVSSVHDSVSSRDHDD

pLDDT: mean 83.15, std 17.44, range [36.72, 96.25]

Sequence (89 aa):
MNYGFDMDNVKRNTYSEFLEFRLAEIVSDNVRRYIFESGYTAQELSTKTNLSVPTINRLKAGEHLSFRGICALAEALNKQPESFFVRAK